Protein AF-A0ABD0ZUJ7-F1 (afdb_monomer)

Radius of gyration: 15.77 Å; Cα contacts (8 Å, |Δi|>4): 254; chains: 1; bounding box: 36×40×51 Å

InterPro domains:
  IPR003726 Homocysteine-binding domain [PF02574] (7-138)
  IPR003726 Homocysteine-binding domain [PS50970] (1-145)
  IPR036589 Homocysteine-binding domain superfamily [G3DSA:3.20.20.330] (2-145)
  IPR036589 Homocysteine-binding domain superfamily [SSF82282] (8-142)
  IPR051486 Homocysteine S-methyltransferase [PTHR46015] (7-144)

Foldseek 3Di:
DDPDPDDDDAAEAEDEFPVVVVVPCCLQQVDPDPPCALVNLLVVCLVVLVVCLVPDHQEYEYESNQDLSNLLSVLVNCVVNVRPHAYAHAYEDAPLAHRNNRHGPLSSLVSLQPRPRHQYYAYDPYDPVNRVVNVVSSVVRHPHD

pLDDT: mean 91.9, std 9.56, range [43.81, 98.31]

Structure (mmCIF, N/CA/C/O backbone):
data_AF-A0ABD0ZUJ7-F1
#
_entry.id   AF-A0ABD0ZUJ7-F1
#
loop_
_atom_site.group_PDB
_atom_site.id
_atom_site.type_symbol
_atom_site.label_atom_id
_atom_site.label_alt_id
_atom_site.label_comp_id
_atom_site.label_asym_id
_atom_site.label_entity_id
_atom_site.label_seq_id
_atom_site.pdbx_PDB_ins_code
_atom_site.Cartn_x
_atom_site.Cartn_y
_atom_site.Cartn_z
_atom_site.occupancy
_atom_site.B_iso_or_equiv
_atom_site.auth_seq_id
_atom_site.auth_comp_id
_atom_site.auth_asym_id
_atom_site.auth_atom_id
_atom_site.pdbx_PDB_model_num
ATOM 1 N N . MET A 1 1 ? -13.578 -28.262 32.996 1.00 43.81 1 MET A N 1
ATOM 2 C CA . MET A 1 1 ? -14.023 -27.655 31.724 1.00 43.81 1 MET A CA 1
ATOM 3 C C . MET A 1 1 ? -12.963 -26.651 31.298 1.00 43.81 1 MET A C 1
ATOM 5 O O . MET A 1 1 ? -12.822 -25.636 31.964 1.00 43.81 1 MET A O 1
ATOM 9 N N . HIS A 1 2 ? -12.149 -26.967 30.289 1.00 46.34 2 HIS A N 1
ATOM 10 C CA . HIS A 1 2 ? -11.177 -26.012 29.751 1.00 46.34 2 HIS A CA 1
ATOM 11 C C . HIS A 1 2 ? -11.932 -24.946 28.952 1.00 46.34 2 HIS A C 1
ATOM 13 O O . HIS A 1 2 ? -12.456 -25.238 27.881 1.00 46.34 2 HIS A O 1
ATOM 19 N N . GLN A 1 3 ? -11.998 -23.720 29.472 1.00 55.19 3 GLN A N 1
ATOM 20 C CA . GLN A 1 3 ? -12.277 -22.548 28.647 1.00 55.19 3 GLN A CA 1
ATOM 21 C C . GLN A 1 3 ? -11.061 -22.345 27.738 1.00 55.19 3 GLN A C 1
ATOM 23 O O . GLN A 1 3 ? -10.058 -21.759 28.139 1.00 55.19 3 GLN A O 1
ATOM 28 N N . GLY A 1 4 ? -11.109 -22.918 26.536 1.00 57.59 4 GLY A N 1
ATOM 29 C CA . GLY A 1 4 ? -10.163 -22.570 25.486 1.00 57.59 4 GLY A CA 1
ATOM 30 C C . GLY A 1 4 ? -10.407 -21.117 25.102 1.00 57.59 4 GLY A C 1
ATOM 31 O O . GLY A 1 4 ? -11.507 -20.780 24.670 1.00 57.59 4 GLY A O 1
ATOM 32 N N . PHE A 1 5 ? -9.410 -20.253 25.286 1.00 61.19 5 PHE A N 1
ATOM 33 C CA . PHE A 1 5 ? -9.430 -18.913 24.711 1.00 61.19 5 PHE A CA 1
ATOM 34 C C . PHE A 1 5 ? -9.548 -19.058 23.190 1.00 61.19 5 PHE A C 1
ATOM 36 O O . PHE A 1 5 ? -8.577 -19.407 22.516 1.00 61.19 5 PHE A O 1
ATOM 43 N N . LEU A 1 6 ? -10.744 -18.834 22.648 1.00 73.19 6 LEU A N 1
ATOM 44 C CA . LEU A 1 6 ? -10.922 -18.663 21.213 1.00 73.19 6 LEU A CA 1
ATOM 45 C C . LEU A 1 6 ? -10.138 -17.406 20.828 1.00 73.19 6 LEU A C 1
ATOM 47 O O . LEU A 1 6 ? -10.423 -16.318 21.330 1.00 73.19 6 LEU A O 1
ATOM 51 N N . ARG A 1 7 ? -9.108 -17.559 19.989 1.00 81.62 7 ARG A N 1
ATOM 52 C CA . ARG A 1 7 ? -8.422 -16.401 19.406 1.00 81.62 7 ARG A CA 1
ATOM 53 C C . ARG A 1 7 ? -9.443 -15.624 18.564 1.00 81.62 7 ARG A C 1
ATOM 55 O O . ARG A 1 7 ? -10.190 -16.268 17.825 1.00 81.62 7 ARG A O 1
ATOM 62 N N . PRO A 1 8 ? -9.497 -14.286 18.668 1.00 87.56 8 PRO A N 1
ATOM 63 C CA . PRO A 1 8 ? -10.414 -13.494 17.859 1.00 87.56 8 PRO A CA 1
ATOM 64 C C . PRO A 1 8 ? -10.118 -13.702 16.368 1.00 87.56 8 PRO A C 1
ATOM 66 O O . PRO A 1 8 ? -8.957 -13.729 15.956 1.00 87.56 8 PRO A O 1
ATOM 69 N N . VAL A 1 9 ? -11.174 -13.885 15.575 1.00 92.00 9 VAL A N 1
ATOM 70 C CA . VAL A 1 9 ? -11.105 -13.915 14.108 1.00 92.00 9 VAL A CA 1
ATOM 71 C C . VAL A 1 9 ? -11.218 -12.479 13.617 1.00 92.0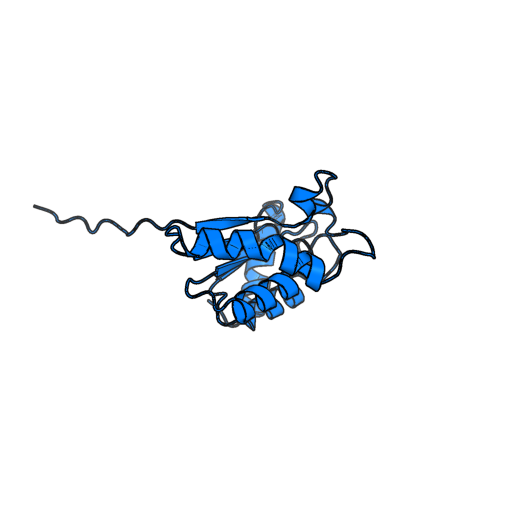0 9 VAL A C 1
ATOM 73 O O . VAL A 1 9 ? -12.090 -11.756 14.089 1.00 92.00 9 VAL A O 1
ATOM 76 N N . LEU A 1 10 ? -10.345 -12.089 12.690 1.00 94.31 10 LEU A N 1
ATOM 77 C CA . LEU A 1 10 ? -10.343 -10.760 12.081 1.00 94.31 10 LEU A CA 1
ATOM 78 C C . LEU A 1 10 ? -10.744 -10.844 10.608 1.00 94.31 10 LEU A C 1
ATOM 80 O O . LEU A 1 10 ? -10.393 -11.802 9.913 1.00 94.31 10 LEU A O 1
ATOM 84 N N . VAL A 1 11 ? -11.426 -9.811 10.127 1.00 94.75 11 VAL A N 1
ATOM 85 C CA . VAL A 1 11 ? -11.836 -9.628 8.736 1.00 94.75 11 VAL A CA 1
ATOM 86 C C . VAL A 1 11 ? -11.107 -8.421 8.155 1.00 94.75 11 VAL A C 1
ATOM 88 O O . VAL A 1 11 ? -11.385 -7.277 8.512 1.00 94.75 11 VAL A O 1
ATOM 91 N N . ALA A 1 12 ? -10.189 -8.677 7.222 1.00 95.81 12 ALA A N 1
ATOM 92 C CA . ALA A 1 12 ? -9.504 -7.634 6.468 1.00 95.81 12 ALA A CA 1
ATOM 93 C C . ALA A 1 12 ? -10.216 -7.378 5.134 1.00 95.81 12 ALA A C 1
ATOM 95 O O . ALA A 1 12 ? -10.422 -8.294 4.335 1.00 95.81 12 ALA A O 1
ATOM 96 N N . ALA A 1 13 ? -10.579 -6.127 4.877 1.00 95.69 13 ALA A N 1
ATOM 97 C CA . ALA A 1 13 ? -11.190 -5.728 3.623 1.00 95.69 13 ALA A CA 1
ATOM 98 C C . ALA A 1 13 ? -10.123 -5.463 2.553 1.00 95.69 13 ALA A C 1
ATOM 100 O O . ALA A 1 13 ? -9.384 -4.482 2.635 1.00 95.69 13 ALA A O 1
ATOM 101 N N . SER A 1 14 ? -10.059 -6.336 1.549 1.00 95.81 14 SER A N 1
ATOM 102 C CA . SER A 1 14 ? -9.113 -6.237 0.431 1.00 95.81 14 SER A CA 1
ATOM 103 C C . SER A 1 14 ? -9.374 -5.014 -0.457 1.00 95.81 14 SER A C 1
ATOM 105 O O . SER A 1 14 ? -10.496 -4.770 -0.922 1.00 95.81 14 SER A O 1
ATOM 107 N N . VAL A 1 15 ? -8.303 -4.264 -0.717 1.00 95.94 15 VAL A N 1
ATOM 108 C CA . VAL A 1 15 ? -8.226 -3.154 -1.665 1.00 95.94 15 VAL A CA 1
ATOM 109 C C . VAL A 1 15 ? -6.981 -3.358 -2.532 1.00 95.94 15 VAL A C 1
ATOM 111 O O . VAL A 1 15 ? -5.875 -2.968 -2.168 1.00 95.94 15 VAL A O 1
ATOM 114 N N . GLY A 1 16 ? -7.170 -4.000 -3.685 1.00 94.56 16 GLY A N 1
ATOM 115 C CA . GLY A 1 16 ? -6.115 -4.175 -4.686 1.00 94.56 16 GLY A CA 1
ATOM 116 C C . GLY A 1 16 ? -5.813 -2.899 -5.476 1.00 94.56 16 GLY A C 1
ATOM 117 O O . GLY A 1 16 ? -6.595 -1.941 -5.452 1.00 94.56 16 GLY A O 1
ATOM 118 N N . SER A 1 17 ? -4.699 -2.924 -6.207 1.00 94.31 17 SER A N 1
ATOM 119 C CA . SER A 1 17 ? -4.211 -1.807 -7.017 1.00 94.31 17 SER A CA 1
ATOM 120 C C . SER A 1 17 ? -5.141 -1.407 -8.167 1.00 94.31 17 SER A C 1
ATOM 122 O O . SER A 1 17 ? -5.974 -2.182 -8.644 1.00 94.31 17 SER A O 1
ATOM 124 N N . TYR A 1 18 ? -4.972 -0.177 -8.648 1.00 93.94 18 TYR A N 1
ATOM 125 C CA . TYR A 1 18 ? -5.659 0.343 -9.825 1.00 93.94 18 TYR A CA 1
ATOM 126 C C . TYR A 1 18 ? -5.341 -0.470 -11.084 1.00 93.94 18 TYR A C 1
ATOM 128 O O . TYR A 1 18 ? -6.224 -0.667 -11.915 1.00 93.94 18 TYR A O 1
ATOM 136 N N . GLY A 1 19 ? -4.121 -1.005 -11.200 1.00 89.25 19 GLY A N 1
ATOM 137 C CA . GLY A 1 19 ? -3.744 -1.840 -12.341 1.00 89.25 19 GLY A CA 1
ATOM 138 C C . GLY A 1 19 ? -4.623 -3.084 -12.495 1.00 89.25 19 GLY A C 1
ATOM 139 O O . GLY A 1 19 ? -5.060 -3.403 -13.597 1.00 89.25 19 GLY A O 1
ATOM 140 N N . ALA A 1 20 ? -5.026 -3.702 -11.380 1.00 88.06 20 ALA A N 1
ATOM 141 C CA . ALA A 1 20 ? -5.917 -4.861 -11.410 1.00 88.06 20 ALA A CA 1
ATOM 142 C C . ALA A 1 20 ? -7.314 -4.524 -11.969 1.00 88.06 20 ALA A C 1
ATOM 144 O O . ALA A 1 20 ? -7.990 -5.390 -12.520 1.00 88.06 20 ALA A O 1
ATOM 145 N N . TYR A 1 21 ? -7.758 -3.267 -11.843 1.00 88.88 21 TYR A N 1
ATOM 146 C CA . TYR A 1 21 ? -9.001 -2.795 -12.456 1.00 88.88 21 TYR A CA 1
ATOM 147 C C . TYR A 1 21 ? -8.873 -2.596 -13.972 1.00 88.88 21 TYR A C 1
ATOM 149 O O . TYR A 1 21 ? -9.843 -2.836 -14.690 1.00 88.88 21 TYR A O 1
ATOM 157 N N . LEU A 1 22 ? -7.700 -2.181 -14.462 1.00 87.88 22 LEU A N 1
ATOM 158 C CA . LEU A 1 22 ? -7.461 -1.976 -15.894 1.00 87.88 22 LEU A CA 1
ATOM 159 C C . LEU A 1 22 ? -7.471 -3.289 -16.687 1.00 87.88 22 LEU A C 1
ATOM 161 O O . LEU A 1 22 ? -7.760 -3.267 -17.882 1.00 87.88 22 LEU A O 1
ATOM 165 N N . ALA A 1 23 ? -7.219 -4.422 -16.019 1.00 84.56 23 ALA A N 1
ATOM 166 C CA . ALA A 1 23 ? -7.238 -5.763 -16.608 1.00 84.56 23 ALA A CA 1
ATOM 167 C C . ALA A 1 23 ? -6.325 -5.901 -17.846 1.00 84.56 23 ALA A C 1
ATOM 169 O O . ALA A 1 23 ? -6.589 -6.697 -18.748 1.00 84.56 23 ALA A O 1
ATOM 170 N N . ASP A 1 24 ? -5.245 -5.120 -17.877 1.00 84.19 24 ASP A N 1
ATOM 171 C CA . ASP A 1 24 ? -4.251 -5.054 -18.950 1.00 84.19 24 ASP A CA 1
ATOM 172 C C . ASP A 1 24 ? -2.860 -5.545 -18.503 1.00 84.19 24 ASP A C 1
ATOM 174 O O . ASP A 1 24 ? -1.893 -5.459 -19.261 1.00 84.19 24 ASP A O 1
ATOM 178 N N . GLY A 1 25 ? -2.753 -6.077 -17.279 1.00 79.44 25 GLY A N 1
ATOM 179 C CA . GLY A 1 25 ? -1.498 -6.522 -16.676 1.00 79.44 25 GLY A CA 1
ATOM 180 C C . GLY A 1 25 ? -0.696 -5.399 -16.014 1.00 79.44 25 GLY A C 1
ATOM 181 O O . GLY A 1 25 ? 0.418 -5.646 -15.541 1.00 79.44 25 GLY A O 1
ATOM 182 N N . SER A 1 26 ? -1.216 -4.167 -15.965 1.00 82.06 26 SER A N 1
ATOM 183 C CA . SER A 1 26 ? -0.532 -3.038 -15.328 1.00 82.06 26 SER A CA 1
ATOM 184 C C . SER A 1 26 ? -0.376 -3.184 -13.814 1.00 82.06 26 SER A C 1
ATOM 186 O O . SER A 1 26 ? 0.452 -2.494 -13.225 1.00 82.06 26 SER A O 1
ATOM 188 N N . GLU A 1 27 ? -1.054 -4.134 -13.169 1.00 73.44 27 GLU A N 1
ATOM 189 C CA . GLU A 1 27 ? -0.749 -4.542 -11.795 1.00 73.44 27 GLU A CA 1
ATOM 190 C C . GLU A 1 27 ? 0.678 -5.100 -11.639 1.00 73.44 27 GLU A C 1
ATOM 192 O O . GLU A 1 27 ? 1.243 -5.032 -10.548 1.00 73.44 27 GLU A O 1
ATOM 197 N N . TYR A 1 28 ? 1.288 -5.588 -12.728 1.00 80.00 28 TYR A N 1
ATOM 198 C CA . TYR A 1 28 ? 2.664 -6.099 -12.765 1.00 80.00 28 TYR A CA 1
ATOM 199 C C . TYR A 1 28 ? 3.671 -5.134 -13.392 1.00 80.00 28 TYR A C 1
ATOM 201 O O . TYR A 1 28 ? 4.866 -5.416 -13.350 1.00 80.00 28 TYR A O 1
ATOM 209 N N . SER A 1 29 ? 3.220 -4.020 -13.979 1.00 87.56 29 SER A N 1
ATOM 210 C CA . SER A 1 29 ? 4.101 -2.949 -14.474 1.00 87.56 29 SER A CA 1
ATOM 211 C C . SER A 1 29 ? 4.089 -1.717 -13.568 1.00 87.56 29 SER A C 1
ATOM 213 O O . SER A 1 29 ? 5.052 -0.961 -13.533 1.00 87.56 29 SER A O 1
ATOM 215 N N . GLY A 1 30 ? 2.991 -1.485 -12.845 1.00 84.88 30 GLY A N 1
ATOM 216 C CA . GLY A 1 30 ? 2.736 -0.272 -12.076 1.00 84.88 30 GLY A CA 1
ATOM 217 C C . GLY A 1 30 ? 2.601 0.995 -12.926 1.00 84.88 30 GLY A C 1
ATOM 218 O O . GLY A 1 30 ? 2.600 2.091 -12.364 1.00 84.88 30 GLY A O 1
ATOM 219 N N . ILE A 1 31 ? 2.505 0.873 -14.255 1.00 89.25 31 ILE A N 1
ATOM 220 C CA . ILE A 1 31 ? 2.397 1.990 -15.200 1.00 89.25 31 ILE A CA 1
ATOM 221 C C . ILE A 1 31 ? 0.947 2.102 -15.664 1.00 89.25 31 ILE A C 1
ATOM 223 O O . ILE A 1 31 ? 0.458 1.251 -16.398 1.00 89.25 31 ILE A O 1
ATOM 227 N N . TYR A 1 32 ? 0.282 3.185 -15.262 1.00 86.44 32 TYR A N 1
ATOM 228 C CA . TYR A 1 32 ? -1.142 3.420 -15.540 1.00 86.44 32 TYR A CA 1
ATOM 229 C C . TYR A 1 32 ? -1.395 4.468 -16.640 1.00 86.44 32 TYR A C 1
ATOM 231 O O . TYR A 1 32 ? -2.540 4.799 -16.932 1.00 86.44 32 TYR A O 1
ATOM 239 N N . GLY A 1 33 ? -0.328 5.004 -17.244 1.00 83.75 33 GLY A N 1
ATOM 240 C CA . GLY A 1 33 ? -0.376 6.097 -18.221 1.00 83.75 33 GLY A CA 1
ATOM 241 C C . GLY A 1 33 ? -0.286 7.498 -17.597 1.00 83.75 33 GLY A C 1
ATOM 242 O O . GLY A 1 33 ? -0.670 7.716 -16.448 1.00 83.75 33 GLY A O 1
ATOM 243 N N . ASP A 1 34 ? 0.215 8.464 -18.372 1.00 84.00 34 ASP A N 1
ATOM 244 C CA . ASP A 1 34 ? 0.571 9.816 -17.894 1.00 84.00 34 ASP A CA 1
ATOM 245 C C . ASP A 1 34 ? -0.625 10.646 -17.399 1.00 84.00 34 ASP A C 1
ATOM 247 O O . ASP A 1 34 ? -0.466 11.591 -16.627 1.00 84.00 34 ASP A O 1
ATOM 251 N N . SER A 1 35 ? -1.842 10.296 -17.820 1.00 87.56 35 SER A N 1
ATOM 252 C CA . SER A 1 35 ? -3.074 10.959 -17.384 1.00 87.56 35 SER A CA 1
ATOM 253 C C . SER A 1 35 ? -3.540 10.536 -15.987 1.00 87.56 35 SER A C 1
ATOM 255 O O . SER A 1 35 ? -4.443 11.162 -15.425 1.00 87.56 35 SER A O 1
ATOM 257 N N . VAL A 1 36 ? -2.980 9.462 -15.419 1.00 93.25 36 VAL A N 1
ATOM 258 C CA . VAL A 1 36 ? -3.402 8.946 -14.112 1.00 93.25 36 VAL A CA 1
ATOM 259 C C . VAL A 1 36 ? -2.672 9.691 -13.000 1.00 93.25 36 VAL A C 1
ATOM 261 O O . VAL A 1 36 ? -1.492 9.486 -12.730 1.00 93.25 36 VAL A O 1
ATOM 264 N N . SER A 1 37 ? -3.410 10.574 -12.332 1.00 95.50 37 SER A N 1
ATOM 265 C CA . SER A 1 37 ? -2.908 11.383 -11.221 1.00 95.50 37 SER A CA 1
ATOM 266 C C . SER A 1 37 ? -3.131 10.712 -9.861 1.00 95.50 37 SER A C 1
ATOM 268 O O . SER A 1 37 ? -4.017 9.868 -9.708 1.00 95.50 37 SER A O 1
ATOM 270 N N . LYS A 1 38 ? -2.423 11.183 -8.823 1.00 96.25 38 LYS A N 1
ATOM 271 C CA . LYS A 1 38 ? -2.695 10.804 -7.422 1.00 96.25 38 LYS A CA 1
ATOM 272 C C . LYS A 1 38 ? -4.169 11.011 -7.043 1.00 96.25 38 LYS A C 1
ATOM 274 O O . LYS A 1 38 ? -4.770 10.169 -6.381 1.00 96.25 38 LYS A O 1
ATOM 279 N N . LYS A 1 39 ? -4.775 12.114 -7.506 1.00 96.25 39 LYS A N 1
ATOM 280 C CA . LYS A 1 39 ? -6.200 12.404 -7.288 1.00 96.25 39 LYS A CA 1
ATOM 281 C C . LYS A 1 39 ? -7.088 11.344 -7.938 1.00 96.25 39 LYS A C 1
ATOM 283 O O . LYS A 1 39 ? -8.024 10.887 -7.299 1.00 96.25 39 LYS A O 1
ATOM 288 N N . THR A 1 40 ? -6.772 10.922 -9.161 1.00 96.12 40 THR A N 1
ATOM 289 C CA . THR A 1 40 ? -7.505 9.863 -9.871 1.00 96.12 40 THR A CA 1
ATOM 290 C C . THR A 1 40 ? -7.496 8.555 -9.077 1.00 96.12 40 THR A C 1
ATOM 292 O O . THR A 1 40 ? -8.555 7.974 -8.855 1.00 96.12 40 THR A O 1
ATOM 295 N N . LEU A 1 41 ? -6.323 8.128 -8.595 1.00 96.88 41 LEU A N 1
ATOM 296 C CA . LEU A 1 41 ? -6.169 6.899 -7.801 1.00 96.88 41 LEU A CA 1
ATOM 297 C C . LEU A 1 41 ? -6.944 6.963 -6.479 1.00 96.88 41 LEU A C 1
ATOM 299 O O . LEU A 1 41 ? -7.634 6.016 -6.098 1.00 96.88 41 LEU A O 1
ATOM 303 N N . LYS A 1 42 ? -6.882 8.112 -5.804 1.00 96.00 42 LYS A N 1
ATOM 304 C CA . LYS A 1 42 ? -7.622 8.353 -4.567 1.00 96.00 42 LYS A CA 1
ATOM 305 C C . LYS A 1 42 ? -9.134 8.343 -4.793 1.00 96.00 42 LYS A C 1
ATOM 307 O O . LYS A 1 42 ? -9.861 7.659 -4.077 1.00 96.00 42 LYS A O 1
ATOM 312 N N . ASP A 1 43 ? -9.611 9.072 -5.801 1.00 95.81 43 ASP A N 1
ATOM 313 C CA . ASP A 1 43 ? -11.032 9.149 -6.147 1.00 95.81 43 ASP A CA 1
ATOM 314 C C . ASP A 1 43 ? -11.597 7.770 -6.509 1.00 95.81 43 ASP A C 1
ATOM 316 O O . ASP A 1 43 ? -12.716 7.446 -6.106 1.00 95.81 43 ASP A O 1
ATOM 320 N N . PHE A 1 44 ? -10.801 6.944 -7.195 1.00 95.44 44 PHE A N 1
ATOM 321 C CA . PHE A 1 44 ? -11.154 5.573 -7.549 1.00 95.44 44 PHE A CA 1
ATOM 322 C C . PHE A 1 44 ? -11.420 4.694 -6.315 1.00 95.44 44 PHE A C 1
ATOM 324 O O . PHE A 1 44 ? -12.463 4.042 -6.242 1.00 95.44 44 PHE A O 1
ATOM 331 N N . GLN A 1 45 ? -10.533 4.707 -5.313 1.00 95.75 45 GLN A N 1
ATOM 332 C CA . GLN A 1 45 ? -10.699 3.865 -4.118 1.00 95.75 45 GLN A CA 1
ATOM 333 C C . GLN A 1 45 ? -11.631 4.457 -3.057 1.00 95.75 45 GLN A C 1
ATOM 335 O O . GLN A 1 45 ? -12.150 3.711 -2.222 1.00 95.75 45 GLN A O 1
ATOM 340 N N . ARG A 1 46 ? -11.883 5.774 -3.076 1.00 95.75 46 ARG A N 1
ATOM 341 C CA . ARG A 1 46 ? -12.619 6.474 -2.011 1.00 95.75 46 ARG A CA 1
ATOM 342 C C . ARG A 1 46 ? -13.939 5.804 -1.663 1.00 95.75 46 ARG A C 1
ATOM 344 O O . ARG A 1 46 ? -14.188 5.483 -0.502 1.00 95.75 46 ARG A O 1
ATOM 351 N N . ARG A 1 47 ? -14.783 5.548 -2.668 1.00 93.19 47 ARG A N 1
ATOM 352 C CA . ARG A 1 47 ? -16.101 4.950 -2.424 1.00 93.19 47 ARG A CA 1
ATOM 353 C C . ARG A 1 47 ? -15.985 3.543 -1.838 1.00 93.19 47 ARG A C 1
ATOM 355 O O . ARG A 1 47 ? -16.778 3.185 -0.970 1.00 93.19 47 ARG A O 1
ATOM 362 N N . ARG A 1 48 ? -15.007 2.762 -2.301 1.00 92.75 48 ARG A N 1
ATOM 363 C CA . ARG A 1 48 ? -14.762 1.396 -1.835 1.00 92.75 48 ARG A CA 1
ATOM 364 C C . ARG A 1 48 ? -14.362 1.393 -0.364 1.00 92.75 48 ARG A C 1
ATOM 366 O O . ARG A 1 48 ? -15.003 0.710 0.427 1.00 92.75 48 ARG A O 1
ATOM 373 N N . VAL A 1 49 ? -13.384 2.216 0.006 1.00 93.25 49 VAL A N 1
ATOM 374 C CA . VAL A 1 49 ? -12.908 2.346 1.389 1.00 93.25 49 VAL A CA 1
ATOM 375 C C . VAL A 1 49 ? -14.034 2.797 2.323 1.00 93.25 49 VAL A C 1
ATOM 377 O O . VAL A 1 49 ? -14.275 2.138 3.327 1.00 93.25 49 VAL A O 1
ATOM 380 N N . GLN A 1 50 ? -14.799 3.832 1.957 1.00 91.56 50 GLN A N 1
ATOM 381 C CA . GLN A 1 50 ? -15.946 4.304 2.751 1.00 91.56 50 GLN A CA 1
ATOM 382 C C . GLN A 1 50 ? -17.027 3.238 2.985 1.00 91.56 50 GLN A C 1
ATOM 384 O O . GLN A 1 50 ? -17.741 3.285 3.985 1.00 91.56 50 GLN A O 1
ATOM 389 N N . ILE A 1 51 ? -17.233 2.336 2.022 1.00 90.56 51 ILE A N 1
ATOM 390 C CA . ILE A 1 51 ? -18.185 1.232 2.163 1.00 90.56 51 ILE A CA 1
ATOM 391 C C . ILE A 1 51 ? -17.591 0.193 3.111 1.00 90.56 51 ILE A C 1
ATOM 393 O O . ILE A 1 51 ? -18.205 -0.122 4.125 1.00 90.56 51 ILE A O 1
ATOM 397 N N . LEU A 1 52 ? -16.390 -0.308 2.819 1.00 89.31 52 LEU A N 1
ATOM 398 C CA . LEU A 1 52 ? -15.762 -1.392 3.579 1.00 89.31 52 LEU A CA 1
ATOM 399 C C . LEU A 1 52 ? -15.642 -1.066 5.074 1.00 89.31 52 LEU A C 1
ATOM 401 O O . LEU A 1 52 ? -15.896 -1.925 5.914 1.00 89.31 52 LEU A O 1
ATOM 405 N N . THR A 1 53 ? -15.356 0.192 5.405 1.00 86.25 53 THR A N 1
ATOM 406 C CA . THR A 1 53 ? -15.229 0.657 6.792 1.00 86.25 53 THR A CA 1
ATOM 407 C C . THR A 1 53 ? -16.567 0.744 7.525 1.00 86.25 53 THR A C 1
ATOM 409 O O . THR A 1 53 ? -16.612 0.587 8.740 1.00 86.25 53 THR A O 1
ATOM 412 N N . LYS A 1 54 ? -17.681 0.941 6.808 1.00 87.00 54 LYS 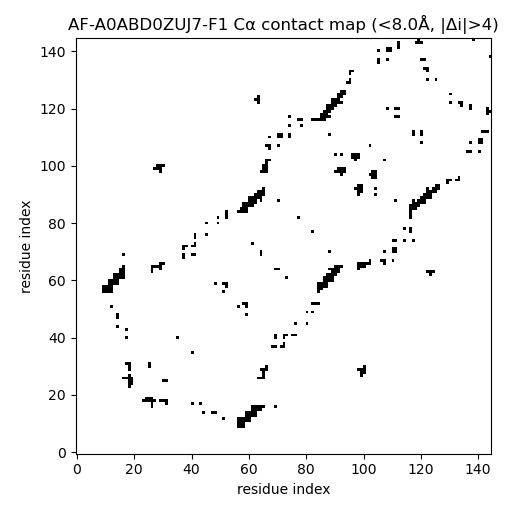A N 1
ATOM 413 C CA . LYS A 1 54 ? -19.034 0.983 7.391 1.00 87.00 54 LYS A CA 1
ATOM 414 C C . LYS A 1 54 ? -19.653 -0.395 7.610 1.00 87.00 54 LYS A C 1
ATOM 416 O O . LYS A 1 54 ? -20.565 -0.513 8.423 1.00 87.00 54 LYS A O 1
ATOM 421 N N . PHE A 1 55 ? -19.198 -1.418 6.887 1.00 85.44 55 PHE A N 1
ATOM 422 C CA . PHE A 1 55 ? -19.820 -2.749 6.879 1.00 85.44 55 PHE A CA 1
ATOM 423 C C . PHE A 1 55 ? -19.047 -3.808 7.685 1.00 85.44 55 PHE A C 1
ATOM 425 O O . PHE A 1 55 ? -19.191 -4.999 7.427 1.00 85.44 55 PHE A O 1
ATOM 432 N N . GLY A 1 56 ? -18.286 -3.385 8.702 1.00 83.94 56 GLY A N 1
ATOM 433 C CA . GLY A 1 56 ? -17.794 -4.281 9.756 1.00 83.94 56 GLY A CA 1
ATOM 434 C C . GLY A 1 56 ? -16.465 -4.980 9.473 1.00 83.94 56 GLY A C 1
ATOM 435 O O . GLY A 1 56 ? -16.198 -6.012 10.078 1.00 83.94 56 GLY A O 1
ATOM 436 N N . ALA A 1 57 ? -15.640 -4.448 8.569 1.00 92.69 57 ALA A N 1
ATOM 437 C CA . ALA A 1 57 ? -14.249 -4.879 8.477 1.00 92.69 57 ALA A CA 1
ATOM 438 C C . ALA A 1 57 ? -13.465 -4.415 9.714 1.00 92.69 57 ALA A C 1
ATOM 440 O O . ALA A 1 57 ? -13.595 -3.264 10.132 1.00 92.69 57 ALA A O 1
ATOM 441 N N . ASP A 1 58 ? -12.621 -5.289 10.260 1.00 94.50 58 ASP A N 1
ATOM 442 C CA . ASP A 1 58 ? -11.748 -4.952 11.390 1.00 94.50 58 ASP A CA 1
ATOM 443 C C . ASP A 1 58 ? -10.547 -4.106 10.941 1.00 94.50 58 ASP A C 1
ATOM 445 O O . ASP A 1 58 ? -9.971 -3.361 11.732 1.00 94.50 58 ASP A O 1
ATOM 449 N N . LEU A 1 59 ? -10.158 -4.233 9.668 1.00 96.00 59 LEU A N 1
ATOM 450 C CA . LEU A 1 59 ? -9.051 -3.506 9.055 1.00 96.00 59 LEU A CA 1
ATOM 451 C C . LEU A 1 59 ? -9.141 -3.479 7.524 1.00 96.00 59 LEU A C 1
ATOM 453 O O . LEU A 1 59 ? -9.881 -4.253 6.915 1.00 96.00 59 LEU A O 1
ATOM 457 N N . ILE A 1 60 ? -8.351 -2.607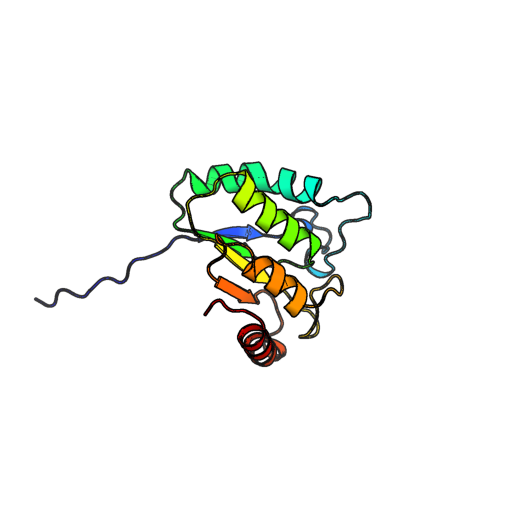 6.896 1.00 97.19 60 ILE A N 1
ATOM 458 C CA . ILE A 1 60 ? -8.202 -2.531 5.436 1.00 97.19 60 ILE A CA 1
ATOM 459 C C . ILE A 1 60 ? -6.865 -3.137 5.007 1.00 97.19 60 ILE A C 1
ATOM 461 O O . ILE A 1 60 ? -5.814 -2.837 5.570 1.00 97.19 60 ILE A O 1
ATOM 465 N N . ALA A 1 61 ? -6.906 -3.946 3.958 1.00 97.56 61 ALA A N 1
ATOM 466 C CA . ALA A 1 61 ? -5.744 -4.544 3.327 1.00 97.56 61 ALA A CA 1
ATOM 467 C C . ALA A 1 61 ? -5.487 -3.874 1.973 1.00 97.56 61 ALA A C 1
ATOM 469 O O . ALA A 1 61 ? -6.037 -4.312 0.964 1.00 97.56 61 ALA A O 1
ATOM 470 N N . PHE A 1 62 ? -4.664 -2.821 1.938 1.00 98.06 62 PHE A N 1
ATOM 471 C CA . PHE A 1 62 ? -4.162 -2.313 0.659 1.00 98.06 62 PHE A CA 1
ATOM 472 C C . PHE A 1 62 ? -3.054 -3.243 0.185 1.00 98.06 62 PHE A C 1
ATOM 474 O O . PHE A 1 62 ? -2.022 -3.370 0.847 1.00 98.06 62 PHE A O 1
ATOM 481 N N . GLU A 1 63 ? -3.279 -3.934 -0.925 1.00 97.19 63 GLU A N 1
ATOM 482 C CA . GLU A 1 63 ? -2.423 -5.040 -1.347 1.00 97.19 63 GLU A CA 1
ATOM 483 C C . GLU A 1 63 ? -1.994 -4.949 -2.807 1.00 97.19 63 GLU A C 1
ATOM 485 O O . GLU A 1 63 ? -2.659 -4.327 -3.639 1.00 97.19 63 GLU A O 1
ATOM 490 N N . THR A 1 64 ? -0.858 -5.583 -3.105 1.00 96.44 64 THR A N 1
ATOM 491 C CA . THR A 1 64 ? -0.260 -5.614 -4.442 1.00 96.44 64 THR A CA 1
ATOM 492 C C . THR A 1 64 ? -0.015 -4.201 -4.984 1.00 96.44 64 THR A C 1
ATOM 494 O O . THR A 1 64 ? -0.288 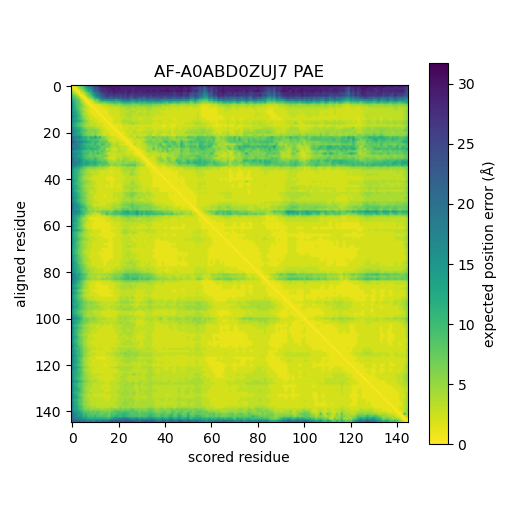-3.910 -6.146 1.00 96.44 64 THR A O 1
ATOM 497 N N . ILE A 1 65 ? 0.489 -3.301 -4.131 1.00 97.69 65 ILE A N 1
ATOM 498 C CA . ILE A 1 65 ? 0.789 -1.911 -4.498 1.00 97.69 65 ILE A CA 1
ATOM 499 C C . ILE A 1 65 ? 2.047 -1.895 -5.387 1.00 97.69 65 ILE A C 1
ATOM 501 O O . ILE A 1 65 ? 3.122 -2.264 -4.902 1.00 97.69 65 ILE A O 1
ATOM 505 N N . PRO A 1 66 ? 1.959 -1.476 -6.665 1.00 96.75 66 PRO A N 1
ATOM 506 C CA . PRO A 1 66 ? 3.043 -1.654 -7.626 1.00 96.75 66 PRO A CA 1
ATOM 507 C C . PRO A 1 66 ? 3.844 -0.372 -7.904 1.00 96.75 66 PRO A C 1
ATOM 509 O O . PRO A 1 66 ? 4.757 -0.387 -8.732 1.00 96.75 66 PRO A O 1
ATOM 512 N N . ASN A 1 67 ? 3.497 0.751 -7.263 1.00 96.19 67 ASN A N 1
ATOM 513 C CA . ASN A 1 67 ? 4.196 2.027 -7.407 1.00 96.19 67 ASN A CA 1
ATOM 514 C C . ASN A 1 67 ? 4.034 2.938 -6.179 1.00 96.19 67 ASN A C 1
ATOM 516 O O . ASN A 1 67 ? 3.103 2.787 -5.383 1.00 96.19 67 ASN A O 1
ATOM 520 N N . LYS A 1 68 ? 4.930 3.923 -6.052 1.00 97.12 68 LYS A N 1
ATOM 521 C CA . LYS A 1 68 ? 4.914 4.888 -4.943 1.00 97.12 68 LYS A CA 1
ATOM 522 C C . LYS A 1 68 ? 3.713 5.838 -4.989 1.00 97.12 68 LYS A C 1
ATOM 524 O O . LYS A 1 68 ? 3.158 6.169 -3.945 1.00 97.12 68 LYS A O 1
ATOM 529 N N . LEU A 1 69 ? 3.299 6.259 -6.186 1.00 97.19 69 LEU A N 1
ATOM 530 C CA . LEU A 1 69 ? 2.201 7.216 -6.387 1.00 97.19 69 LEU A CA 1
ATOM 531 C C . LEU A 1 69 ? 0.881 6.711 -5.784 1.00 97.19 69 LEU A C 1
ATOM 533 O O . LEU A 1 69 ? 0.105 7.480 -5.221 1.00 97.19 69 LEU A O 1
ATOM 537 N N . GLU A 1 70 ? 0.630 5.413 -5.900 1.00 97.31 70 GLU A N 1
ATOM 538 C CA . GLU A 1 70 ? -0.548 4.753 -5.362 1.00 97.31 70 GLU A CA 1
ATOM 539 C C . GLU A 1 70 ? -0.476 4.598 -3.842 1.00 97.31 70 GLU A C 1
ATOM 541 O O . GLU A 1 70 ? -1.466 4.853 -3.161 1.00 97.31 70 GLU A O 1
ATOM 546 N N . ALA A 1 71 ? 0.706 4.302 -3.293 1.00 97.94 71 ALA A N 1
ATOM 547 C CA . ALA A 1 71 ? 0.924 4.321 -1.848 1.00 97.94 71 ALA A CA 1
ATOM 548 C C . ALA A 1 71 ? 0.625 5.710 -1.253 1.00 97.94 71 ALA A C 1
ATOM 550 O O . ALA A 1 71 ? -0.083 5.823 -0.254 1.00 97.94 71 ALA A O 1
ATOM 551 N N . GLU A 1 72 ? 1.104 6.777 -1.899 1.00 98.25 72 GLU A N 1
ATOM 552 C CA . GLU A 1 72 ? 0.804 8.159 -1.505 1.00 98.25 72 GLU A CA 1
ATOM 553 C C . GLU A 1 72 ? -0.694 8.466 -1.621 1.00 98.25 72 GLU A C 1
ATOM 555 O O . GLU A 1 72 ? -1.267 9.091 -0.731 1.00 98.25 72 GLU A O 1
ATOM 560 N N . ALA A 1 73 ? -1.356 7.999 -2.686 1.00 98.12 73 ALA A N 1
ATOM 561 C CA . ALA A 1 73 ? -2.798 8.170 -2.855 1.00 98.12 73 ALA A CA 1
ATOM 562 C C . ALA A 1 73 ? -3.597 7.505 -1.725 1.00 98.12 73 ALA A C 1
ATOM 564 O O . ALA A 1 73 ? -4.577 8.077 -1.249 1.00 98.12 73 ALA A O 1
ATOM 565 N N . TYR A 1 74 ? -3.190 6.307 -1.301 1.00 97.94 74 TYR A N 1
ATOM 566 C CA . TYR A 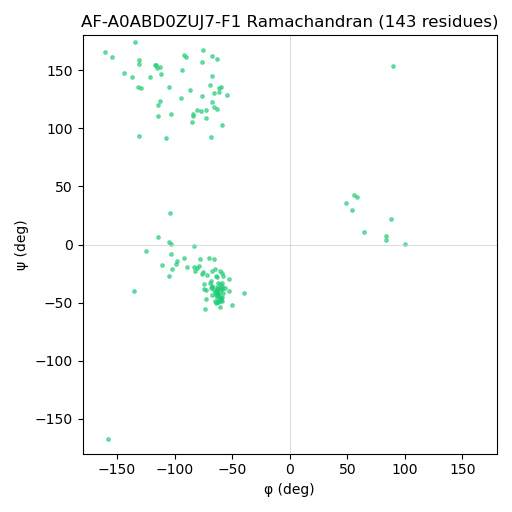1 74 ? -3.858 5.549 -0.244 1.00 97.94 74 TYR A CA 1
ATOM 567 C C . TYR A 1 74 ? -3.617 6.156 1.138 1.00 97.94 74 TYR A C 1
ATOM 569 O O . TYR A 1 74 ? -4.549 6.220 1.939 1.00 97.94 74 TYR A O 1
ATOM 577 N N . ALA A 1 75 ? -2.402 6.641 1.410 1.00 97.25 75 ALA A N 1
ATOM 578 C CA . ALA A 1 75 ? -2.092 7.341 2.654 1.00 97.25 75 ALA A CA 1
ATOM 579 C C . ALA A 1 75 ? -2.928 8.626 2.784 1.00 97.25 75 ALA A C 1
ATOM 581 O O . ALA A 1 75 ? -3.621 8.797 3.787 1.00 97.25 75 ALA A O 1
ATOM 582 N N . ASP A 1 76 ? -2.959 9.459 1.734 1.00 97.19 76 ASP A N 1
ATOM 583 C CA . ASP A 1 76 ? -3.801 10.661 1.684 1.00 97.19 76 ASP A CA 1
ATOM 584 C C . ASP A 1 76 ? -5.288 10.310 1.860 1.00 97.19 76 ASP A C 1
ATOM 586 O O . ASP A 1 76 ? -6.017 11.003 2.566 1.00 97.19 76 ASP A O 1
ATOM 590 N N . LEU A 1 77 ? -5.756 9.226 1.224 1.00 97.06 77 LEU A N 1
ATOM 591 C CA . LEU A 1 77 ? -7.149 8.784 1.318 1.00 97.06 77 LEU A CA 1
ATOM 592 C C . LEU A 1 77 ? -7.546 8.430 2.754 1.00 97.06 77 LEU A C 1
ATOM 594 O O . LEU A 1 77 ? -8.621 8.818 3.206 1.00 97.06 77 LEU A O 1
ATOM 598 N N . LEU A 1 78 ? -6.701 7.672 3.457 1.00 95.69 78 LEU A N 1
ATOM 599 C CA . LEU A 1 78 ? -6.966 7.255 4.834 1.00 95.69 78 LEU A CA 1
ATOM 600 C C . LEU A 1 78 ? -7.068 8.452 5.785 1.00 95.69 78 LEU A C 1
ATOM 602 O O . LEU A 1 78 ? -7.908 8.440 6.688 1.00 95.69 78 LEU A O 1
ATOM 606 N N . GLU A 1 79 ? -6.230 9.471 5.581 1.00 92.88 79 GLU A N 1
ATOM 607 C CA . GLU A 1 79 ? -6.243 10.696 6.382 1.00 92.88 79 GLU A CA 1
ATOM 608 C C . GLU A 1 79 ? -7.454 11.582 6.065 1.00 92.88 79 GLU A C 1
ATOM 610 O O . GLU A 1 79 ? -8.151 12.009 6.985 1.00 92.88 79 GLU A O 1
ATOM 615 N N . GLU A 1 80 ? -7.746 11.819 4.783 1.00 94.75 80 GLU A N 1
ATOM 616 C CA . GLU A 1 80 ? -8.847 12.691 4.348 1.00 94.75 80 GLU A CA 1
ATOM 617 C C . GLU A 1 80 ? -10.229 12.147 4.712 1.00 94.75 80 GLU A C 1
ATOM 619 O O . GLU A 1 80 ? -11.112 12.910 5.101 1.00 94.75 80 GLU A O 1
ATOM 624 N N . GLU A 1 81 ? -10.431 10.834 4.590 1.00 92.81 81 GLU A N 1
ATOM 625 C CA . GLU A 1 81 ? -11.732 10.209 4.843 1.00 92.81 81 GLU A CA 1
ATOM 626 C C . GLU A 1 81 ? -11.990 9.922 6.326 1.00 92.81 81 GLU A C 1
ATOM 628 O O . GLU A 1 81 ? -13.056 9.410 6.670 1.00 92.81 81 GLU A O 1
ATOM 633 N N . GLY A 1 82 ? -11.032 10.230 7.209 1.00 88.06 82 GLY A N 1
ATOM 634 C CA . GLY A 1 82 ? -11.170 9.999 8.646 1.00 88.06 82 GLY A CA 1
ATOM 635 C C . GLY A 1 82 ? -11.423 8.528 8.979 1.00 88.06 82 GLY A C 1
ATOM 636 O O . GLY A 1 82 ? -12.271 8.219 9.809 1.00 88.06 82 GLY A O 1
ATOM 637 N N . ILE A 1 83 ? -10.738 7.604 8.298 1.00 89.88 83 ILE A N 1
ATOM 638 C CA . ILE A 1 83 ? -10.979 6.169 8.477 1.00 89.88 83 ILE A CA 1
ATOM 639 C C . ILE A 1 83 ? -10.536 5.721 9.870 1.00 89.88 83 ILE A C 1
ATOM 641 O O . ILE A 1 83 ? -9.372 5.872 10.236 1.00 89.88 83 ILE A O 1
ATOM 645 N N . ASP A 1 84 ? -11.450 5.140 10.649 1.00 87.38 84 ASP A N 1
ATOM 646 C CA . ASP A 1 84 ? -11.212 4.807 12.062 1.00 87.38 84 ASP A CA 1
ATOM 647 C C . ASP A 1 84 ? -10.682 3.395 12.326 1.00 87.38 84 ASP A C 1
ATOM 649 O O . ASP A 1 84 ? -10.201 3.125 13.425 1.00 87.38 84 ASP A O 1
ATOM 653 N N . ILE A 1 85 ? -10.695 2.523 11.320 1.00 93.38 85 ILE A N 1
ATOM 654 C CA . ILE A 1 85 ? -10.090 1.190 11.408 1.00 93.38 85 ILE A CA 1
ATOM 655 C C . ILE A 1 85 ? -8.645 1.210 10.887 1.00 93.38 85 ILE A C 1
ATOM 657 O O . ILE A 1 85 ? -8.317 2.024 10.016 1.00 93.38 85 ILE A O 1
ATOM 661 N N . PRO A 1 86 ? -7.761 0.343 11.405 1.00 96.00 86 PRO A N 1
ATOM 662 C CA . PRO A 1 86 ? -6.385 0.265 10.936 1.00 96.00 86 PRO A CA 1
ATOM 663 C C . PRO A 1 86 ? -6.285 -0.266 9.501 1.00 96.00 86 PRO A C 1
ATOM 665 O O . PRO A 1 86 ? -7.198 -0.907 8.978 1.00 96.00 86 PRO A O 1
ATOM 668 N N . ALA A 1 87 ? -5.133 -0.036 8.876 1.00 97.19 87 ALA A N 1
ATOM 669 C CA . ALA A 1 87 ? -4.794 -0.585 7.571 1.00 97.19 87 ALA A CA 1
ATOM 670 C C . ALA A 1 87 ? -3.400 -1.228 7.564 1.00 97.19 87 ALA A C 1
ATOM 672 O O . ALA A 1 87 ? -2.540 -0.876 8.373 1.00 97.19 87 ALA A O 1
ATOM 673 N N . TRP A 1 88 ? -3.146 -2.122 6.611 1.00 97.75 88 TRP A N 1
ATOM 674 C CA . TRP A 1 88 ? -1.786 -2.465 6.193 1.00 97.75 88 TRP A CA 1
ATOM 675 C C . TRP A 1 88 ? -1.565 -2.100 4.735 1.00 97.75 88 TRP A C 1
ATOM 677 O O . TRP A 1 88 ? -2.514 -2.078 3.946 1.00 97.75 88 TRP A O 1
ATOM 687 N N . PHE A 1 89 ? -0.304 -1.860 4.380 1.00 98.31 89 PHE A N 1
ATOM 688 C CA . PHE A 1 89 ? 0.137 -1.730 2.992 1.00 98.31 89 PHE A CA 1
ATOM 689 C C . PHE A 1 89 ? 1.044 -2.912 2.644 1.00 98.31 89 PHE A C 1
ATOM 691 O O . PHE A 1 89 ? 2.058 -3.136 3.306 1.00 98.31 89 PHE A O 1
ATOM 698 N N . ALA A 1 90 ? 0.686 -3.660 1.603 1.00 97.94 90 ALA A N 1
ATOM 699 C CA . ALA A 1 90 ? 1.516 -4.714 1.039 1.00 97.94 90 ALA A CA 1
ATOM 700 C C . ALA A 1 90 ? 1.953 -4.337 -0.381 1.00 97.94 90 ALA A C 1
ATOM 702 O O . ALA A 1 90 ? 1.124 -4.123 -1.269 1.00 97.94 90 ALA A O 1
ATOM 703 N N . PHE A 1 91 ? 3.265 -4.245 -0.583 1.00 97.88 91 PHE A N 1
ATOM 704 C CA . PHE A 1 91 ? 3.863 -3.962 -1.886 1.00 97.88 91 PHE A CA 1
ATOM 705 C C . PHE A 1 91 ? 4.138 -5.258 -2.652 1.00 97.88 91 PHE A C 1
ATOM 707 O O . PHE A 1 91 ? 4.229 -6.338 -2.068 1.00 97.88 91 PHE A O 1
ATOM 714 N N . THR A 1 92 ? 4.306 -5.148 -3.965 1.00 97.00 92 THR A N 1
ATOM 715 C CA . THR A 1 92 ? 4.801 -6.243 -4.811 1.00 97.00 92 THR A CA 1
ATOM 716 C C . THR A 1 92 ? 6.153 -5.875 -5.417 1.00 97.00 92 THR A C 1
ATOM 718 O O . THR A 1 92 ? 6.450 -4.696 -5.601 1.00 97.00 92 THR A O 1
ATOM 721 N N . SER A 1 93 ? 6.982 -6.879 -5.700 1.00 96.56 93 SER A N 1
ATOM 722 C CA . SER A 1 93 ? 8.305 -6.737 -6.300 1.00 96.56 93 SER A CA 1
ATOM 723 C C . SER A 1 93 ? 8.536 -7.783 -7.380 1.00 96.56 93 SER A C 1
ATOM 725 O O . SER A 1 93 ? 8.152 -8.948 -7.236 1.00 96.56 93 SER A O 1
ATOM 727 N N . THR A 1 94 ? 9.238 -7.390 -8.437 1.00 93.56 94 THR A N 1
ATOM 728 C CA . THR A 1 94 ? 9.672 -8.297 -9.508 1.00 93.56 94 THR A CA 1
ATOM 729 C C . THR A 1 94 ? 11.144 -8.687 -9.402 1.00 93.56 94 THR A C 1
ATOM 731 O O . THR A 1 94 ? 11.532 -9.721 -9.944 1.00 93.56 94 THR A O 1
ATOM 734 N N . ASP A 1 95 ? 11.958 -7.898 -8.698 1.00 95.56 95 ASP A N 1
ATOM 735 C CA . ASP A 1 95 ? 13.418 -8.046 -8.618 1.00 95.56 95 ASP A CA 1
ATOM 736 C C . ASP A 1 95 ? 13.965 -8.155 -7.179 1.00 95.56 95 ASP A C 1
ATOM 738 O O . ASP A 1 95 ? 15.155 -8.404 -6.996 1.00 95.56 95 ASP A O 1
ATOM 742 N N . GLY A 1 96 ? 13.114 -7.994 -6.160 1.00 96.06 96 GLY A N 1
ATOM 743 C CA . GLY A 1 96 ? 13.506 -8.015 -4.751 1.00 96.06 96 GLY A CA 1
ATOM 744 C C . GLY A 1 96 ? 14.031 -6.687 -4.203 1.00 96.06 96 GLY A C 1
ATOM 745 O O . GLY A 1 96 ? 14.500 -6.658 -3.069 1.00 96.06 96 GLY A O 1
ATOM 746 N N . VAL A 1 97 ? 13.958 -5.594 -4.967 1.00 96.50 97 VAL A N 1
ATOM 747 C CA . VAL A 1 97 ? 14.493 -4.275 -4.576 1.00 96.50 97 VAL A CA 1
ATOM 748 C C . VAL A 1 97 ? 13.511 -3.145 -4.896 1.00 96.50 97 VAL A C 1
ATOM 750 O O . VAL A 1 97 ? 13.337 -2.213 -4.105 1.00 96.50 97 VAL A O 1
ATOM 753 N N . THR A 1 98 ? 12.848 -3.228 -6.046 1.00 97.44 98 THR A N 1
ATOM 754 C CA . THR A 1 98 ? 11.921 -2.223 -6.559 1.00 97.44 98 THR A CA 1
ATOM 755 C C . THR A 1 98 ? 10.502 -2.772 -6.658 1.00 97.44 98 THR A C 1
ATOM 757 O O . THR A 1 98 ? 10.270 -3.983 -6.745 1.00 97.44 98 THR A O 1
ATOM 760 N N . VAL A 1 99 ? 9.528 -1.866 -6.601 1.00 96.62 99 VAL A N 1
ATOM 761 C CA . VAL A 1 99 ? 8.162 -2.161 -7.048 1.00 96.62 99 VAL A CA 1
ATOM 762 C C . VAL A 1 99 ? 8.135 -2.140 -8.581 1.00 96.62 99 VAL A C 1
ATOM 764 O O . VAL A 1 99 ? 8.984 -1.475 -9.171 1.00 96.62 99 VAL A O 1
ATOM 767 N N . PRO A 1 100 ? 7.178 -2.805 -9.252 1.00 95.38 100 PRO A N 1
ATOM 768 C CA . PRO A 1 100 ? 7.086 -2.881 -10.710 1.00 95.38 100 PRO A CA 1
ATOM 769 C C . PRO A 1 100 ? 7.400 -1.616 -11.516 1.00 95.38 100 PRO A C 1
ATOM 771 O O . PRO A 1 100 ? 8.096 -1.692 -12.526 1.00 95.38 100 PRO A O 1
ATOM 774 N N . ARG A 1 101 ? 6.936 -0.441 -11.066 1.00 93.06 101 ARG A N 1
ATOM 775 C CA . ARG A 1 101 ? 7.184 0.830 -11.771 1.00 93.06 101 ARG A CA 1
ATOM 776 C C . ARG A 1 101 ? 8.649 1.294 -11.708 1.00 93.06 101 ARG A C 1
ATOM 778 O O . ARG A 1 101 ? 9.030 2.224 -12.414 1.00 93.06 101 ARG A O 1
ATOM 785 N N . GLY A 1 102 ? 9.461 0.667 -10.861 1.00 94.56 102 GLY A N 1
ATOM 786 C CA . GLY A 1 102 ? 10.874 0.967 -10.637 1.00 94.56 102 GLY A CA 1
ATOM 787 C C . GLY A 1 102 ? 11.153 1.812 -9.391 1.00 94.56 102 GLY A C 1
ATOM 788 O O . GLY A 1 102 ? 12.313 2.116 -9.117 1.00 94.56 102 GLY A O 1
ATOM 789 N N . ASP A 1 103 ? 10.129 2.195 -8.618 1.00 96.38 103 ASP A N 1
ATOM 790 C CA . ASP A 1 103 ? 10.344 2.900 -7.351 1.00 96.38 103 ASP A CA 1
ATOM 791 C C . ASP A 1 103 ? 11.011 1.961 -6.324 1.00 96.38 103 ASP A C 1
ATOM 793 O O . ASP A 1 103 ? 10.721 0.765 -6.257 1.00 96.38 103 ASP A O 1
ATOM 797 N N . SER A 1 104 ? 11.888 2.496 -5.473 1.00 97.12 104 SER A N 1
ATOM 798 C CA . SER A 1 104 ? 12.456 1.720 -4.362 1.00 97.12 104 SER A CA 1
ATOM 799 C C . SER A 1 104 ? 11.352 1.267 -3.403 1.00 97.12 104 SER A C 1
ATOM 801 O O . SER A 1 104 ? 10.559 2.092 -2.935 1.00 97.12 104 SER A O 1
ATOM 803 N N . ILE A 1 105 ? 11.334 -0.023 -3.046 1.00 97.31 105 ILE A N 1
ATOM 804 C CA . ILE A 1 105 ? 10.393 -0.556 -2.047 1.00 97.31 105 ILE A CA 1
ATOM 805 C C . ILE A 1 105 ? 10.558 0.141 -0.704 1.00 97.31 105 ILE A C 1
ATOM 807 O O . ILE A 1 105 ? 9.569 0.410 -0.031 1.00 97.31 105 ILE A O 1
ATOM 811 N N . ILE A 1 106 ? 11.788 0.497 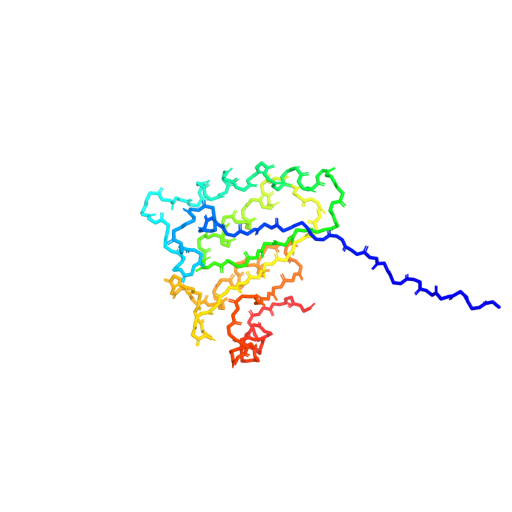-0.337 1.00 97.38 106 ILE A N 1
ATOM 812 C CA . ILE A 1 106 ? 12.065 1.208 0.910 1.00 97.38 106 ILE A CA 1
ATOM 813 C C . ILE A 1 106 ? 11.433 2.600 0.907 1.00 97.38 106 ILE A C 1
ATOM 815 O O . ILE A 1 106 ? 10.832 3.013 1.896 1.00 97.38 106 ILE A O 1
ATOM 819 N N . GLU A 1 107 ? 11.508 3.317 -0.212 1.00 97.44 107 GLU A N 1
ATOM 820 C CA . GLU A 1 107 ? 10.879 4.636 -0.326 1.00 97.44 107 GLU A CA 1
ATOM 821 C C . GLU A 1 107 ? 9.350 4.545 -0.341 1.00 97.44 107 GLU A C 1
ATOM 823 O O . GLU A 1 107 ? 8.683 5.418 0.211 1.00 97.44 107 GLU A O 1
ATOM 828 N N . CYS A 1 108 ? 8.786 3.473 -0.902 1.00 97.62 108 CYS A N 1
ATOM 829 C CA . CYS A 1 108 ? 7.353 3.194 -0.812 1.00 97.62 108 CYS A CA 1
ATOM 830 C C . CYS A 1 108 ? 6.937 2.852 0.630 1.00 97.62 108 CYS A C 1
ATOM 832 O O . CYS A 1 108 ? 5.945 3.373 1.140 1.00 97.62 108 CYS A O 1
ATOM 834 N N . ALA A 1 109 ? 7.726 2.031 1.323 1.00 97.38 109 ALA A N 1
ATOM 835 C CA . ALA A 1 109 ? 7.483 1.650 2.707 1.00 97.38 109 ALA A CA 1
ATOM 836 C C . ALA A 1 109 ? 7.541 2.850 3.656 1.00 97.38 109 ALA A C 1
ATOM 838 O O . ALA A 1 109 ? 6.713 2.944 4.553 1.00 97.38 109 ALA A O 1
ATOM 839 N N . 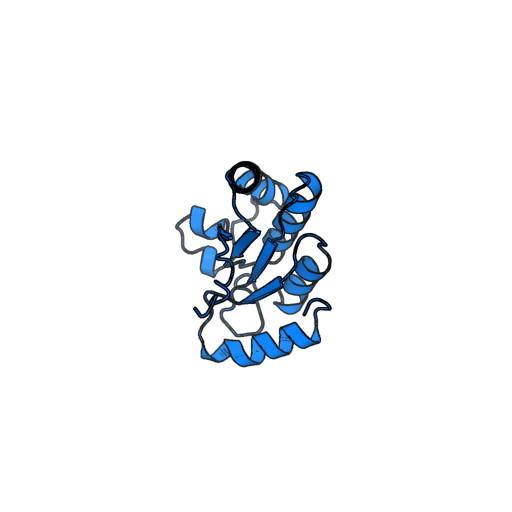LYS A 1 110 ? 8.432 3.822 3.427 1.00 97.75 110 LYS A N 1
ATOM 840 C CA . LYS A 1 110 ? 8.471 5.072 4.207 1.00 97.75 110 LYS A CA 1
ATOM 841 C C . LYS A 1 110 ? 7.196 5.909 4.077 1.00 97.75 110 LYS A C 1
ATOM 843 O O . LYS A 1 110 ? 6.801 6.544 5.051 1.00 97.75 110 LYS A O 1
ATOM 848 N N . VAL A 1 111 ? 6.534 5.895 2.915 1.00 97.94 111 VAL A N 1
ATOM 849 C CA . VAL A 1 111 ? 5.212 6.535 2.745 1.00 97.94 111 VAL A CA 1
ATOM 850 C C . VAL A 1 111 ? 4.173 5.850 3.634 1.00 97.94 111 VAL A C 1
ATOM 852 O O . VAL A 1 111 ? 3.391 6.508 4.312 1.00 97.94 111 VAL A O 1
ATOM 855 N N . ALA A 1 112 ? 4.187 4.519 3.680 1.00 97.31 112 ALA A N 1
ATOM 856 C CA . ALA A 1 112 ? 3.315 3.765 4.574 1.00 97.31 112 ALA A CA 1
ATOM 857 C C . ALA A 1 112 ? 3.685 3.978 6.059 1.00 97.31 112 ALA A C 1
ATOM 859 O O . ALA A 1 112 ? 2.806 4.069 6.916 1.00 97.31 112 ALA A O 1
ATOM 860 N N . ASP A 1 113 ? 4.976 4.100 6.382 1.00 97.31 113 ASP A N 1
ATOM 861 C CA . ASP A 1 113 ? 5.485 4.289 7.745 1.00 97.31 113 ASP A CA 1
ATOM 862 C C . ASP A 1 113 ? 5.122 5.665 8.319 1.00 97.31 113 ASP A C 1
ATOM 864 O O . ASP A 1 113 ? 4.827 5.773 9.509 1.00 97.31 113 ASP A O 1
ATOM 868 N N . SER A 1 114 ? 5.007 6.699 7.485 1.00 96.06 114 SER A N 1
ATOM 869 C CA . SER A 1 114 ? 4.565 8.025 7.933 1.00 96.06 114 SER A CA 1
ATOM 870 C C . SER A 1 114 ? 3.056 8.118 8.206 1.00 96.06 114 S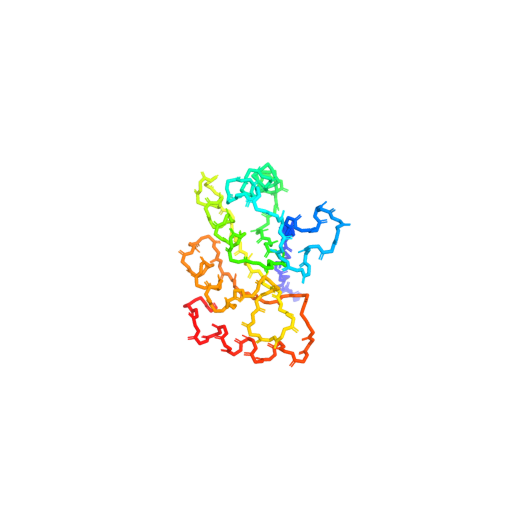ER A C 1
ATOM 872 O O . SER A 1 114 ? 2.635 8.947 9.015 1.00 96.06 114 SER A O 1
ATOM 874 N N . CYS A 1 115 ? 2.233 7.249 7.606 1.00 95.62 115 CYS A N 1
ATOM 875 C CA . CYS A 1 115 ? 0.782 7.261 7.797 1.00 95.62 115 CYS A CA 1
ATOM 876 C C . CYS A 1 115 ? 0.373 6.572 9.110 1.00 95.62 115 CYS A C 1
ATOM 878 O O . CYS A 1 115 ? 0.527 5.360 9.271 1.00 95.62 115 CYS A O 1
ATOM 880 N N . LYS A 1 116 ? -0.215 7.311 10.058 1.00 93.81 116 LYS A N 1
ATOM 881 C CA . LYS A 1 116 ? -0.583 6.779 11.391 1.00 93.81 116 LYS A CA 1
ATOM 882 C C . LYS A 1 116 ? -1.625 5.657 11.360 1.00 93.81 116 LYS A C 1
ATOM 884 O O . LYS A 1 116 ? -1.663 4.844 12.277 1.00 93.81 116 LYS A O 1
ATOM 889 N N . LYS A 1 117 ? -2.488 5.633 10.340 1.00 94.69 117 LYS A N 1
ATOM 890 C CA . LYS A 1 117 ? -3.543 4.617 10.183 1.00 94.69 117 LYS A CA 1
ATOM 891 C C . LYS A 1 117 ? -3.003 3.293 9.637 1.00 94.69 117 LYS A C 1
ATOM 893 O O . LYS A 1 117 ? -3.650 2.262 9.804 1.00 94.69 117 LYS A O 1
ATOM 898 N N . VAL A 1 118 ? -1.819 3.308 9.024 1.00 96.81 118 VAL A N 1
ATOM 899 C CA . VAL A 1 118 ? -1.136 2.098 8.569 1.00 96.81 118 VAL A CA 1
ATOM 900 C C . VAL A 1 118 ? -0.355 1.504 9.736 1.00 96.81 118 VAL A C 1
ATOM 902 O O . VAL A 1 118 ? 0.608 2.107 10.201 1.00 96.81 118 VAL A O 1
ATOM 905 N N . ILE A 1 119 ? -0.769 0.334 10.216 1.00 96.19 119 ILE A N 1
ATOM 906 C CA . ILE A 1 119 ? -0.171 -0.335 11.384 1.00 96.19 119 ILE A CA 1
ATOM 907 C C . ILE A 1 119 ? 0.827 -1.430 11.008 1.00 96.19 119 ILE A C 1
ATOM 909 O O . ILE A 1 119 ? 1.612 -1.847 11.850 1.00 96.19 119 ILE A O 1
ATOM 913 N N . ALA A 1 120 ? 0.798 -1.897 9.760 1.00 96.88 120 ALA A N 1
ATOM 914 C CA . ALA A 1 120 ? 1.685 -2.940 9.265 1.00 96.88 120 ALA A CA 1
ATOM 915 C C . ALA A 1 120 ? 2.075 -2.671 7.810 1.00 96.88 120 ALA A C 1
ATOM 917 O O . ALA A 1 120 ? 1.298 -2.117 7.026 1.00 96.88 120 ALA A O 1
ATOM 918 N N . ILE A 1 121 ? 3.292 -3.073 7.461 1.00 98.00 121 ILE A N 1
ATOM 919 C CA . ILE A 1 121 ? 3.866 -2.921 6.127 1.00 98.00 121 ILE A CA 1
ATOM 920 C C . ILE A 1 121 ? 4.459 -4.266 5.731 1.00 98.00 121 ILE A C 1
ATOM 922 O O . ILE A 1 121 ? 5.127 -4.911 6.537 1.00 98.00 121 ILE A O 1
ATOM 926 N N . GLY A 1 122 ? 4.215 -4.704 4.502 1.00 96.75 122 GLY A N 1
ATOM 927 C CA . GLY A 1 122 ? 4.684 -6.007 4.055 1.00 96.75 122 GLY A CA 1
ATOM 928 C C . GLY A 1 122 ? 4.804 -6.134 2.549 1.00 96.75 122 GLY A C 1
ATOM 929 O O . GLY A 1 122 ? 4.748 -5.153 1.806 1.00 96.75 122 GLY A O 1
ATOM 930 N N . ILE A 1 123 ? 4.968 -7.382 2.119 1.00 97.50 123 ILE A N 1
ATOM 931 C CA . ILE A 1 123 ? 5.091 -7.776 0.720 1.00 97.50 123 ILE A CA 1
ATOM 932 C C . ILE A 1 123 ? 4.104 -8.907 0.442 1.00 97.50 123 ILE A C 1
ATOM 934 O O . ILE A 1 123 ? 4.028 -9.867 1.208 1.00 97.50 123 ILE A O 1
ATOM 938 N N . ASN A 1 124 ? 3.385 -8.827 -0.674 1.00 97.25 124 ASN A N 1
ATOM 939 C CA . ASN A 1 124 ? 2.602 -9.934 -1.218 1.00 97.25 124 ASN A CA 1
ATOM 940 C C . ASN A 1 124 ? 2.840 -10.057 -2.734 1.00 97.25 124 ASN A C 1
ATOM 942 O O . ASN A 1 124 ? 3.567 -9.262 -3.333 1.00 97.25 124 ASN A O 1
ATOM 946 N N . CYS A 1 125 ? 2.281 -11.101 -3.357 1.00 94.75 125 CYS A N 1
ATOM 947 C CA . CYS A 1 125 ? 2.344 -11.312 -4.812 1.00 94.75 125 CYS A CA 1
ATOM 948 C C . CYS A 1 125 ? 3.759 -11.176 -5.413 1.00 94.75 125 CYS A C 1
ATOM 950 O O . CYS A 1 125 ? 3.926 -10.665 -6.514 1.00 94.75 125 CYS A O 1
ATOM 952 N N . THR A 1 126 ? 4.778 -11.609 -4.672 1.00 96.06 126 THR A N 1
ATOM 953 C CA . THR A 1 126 ? 6.195 -11.540 -5.051 1.00 96.06 126 THR A CA 1
ATOM 954 C C . THR A 1 126 ? 6.770 -12.951 -5.054 1.00 96.06 126 THR A C 1
ATOM 956 O O . THR A 1 126 ? 6.388 -13.780 -4.224 1.00 96.06 126 THR A O 1
ATOM 959 N N . SER A 1 127 ? 7.690 -13.246 -5.978 1.00 96.56 127 SER A N 1
ATOM 960 C CA . SER A 1 127 ? 8.350 -14.557 -6.031 1.00 96.56 127 SER A CA 1
ATOM 961 C C . SER A 1 127 ? 8.992 -14.899 -4.670 1.00 96.56 127 SER A C 1
ATOM 963 O O . SER A 1 127 ? 9.802 -14.105 -4.184 1.00 96.56 127 SER A O 1
ATOM 965 N N . PRO A 1 128 ? 8.731 -16.092 -4.085 1.00 97.31 128 PRO A N 1
ATOM 966 C CA . PRO A 1 128 ? 9.210 -16.461 -2.748 1.00 97.31 128 PRO A CA 1
ATOM 967 C C . PRO A 1 128 ? 10.717 -16.289 -2.526 1.00 97.31 128 PRO A C 1
ATOM 969 O O . PRO A 1 128 ? 11.139 -15.981 -1.416 1.00 97.31 128 PRO A O 1
ATOM 972 N N . ARG A 1 129 ? 11.526 -16.428 -3.588 1.00 97.94 129 ARG A N 1
ATOM 973 C CA . ARG A 1 129 ? 12.989 -16.262 -3.535 1.00 97.94 129 ARG A CA 1
ATOM 974 C C . ARG A 1 129 ? 13.448 -14.881 -3.042 1.00 97.94 129 ARG A C 1
ATOM 976 O O . ARG A 1 129 ? 14.564 -14.781 -2.562 1.00 97.94 129 ARG A O 1
ATOM 983 N N . PHE A 1 130 ? 12.612 -13.847 -3.177 1.00 97.94 130 PHE A N 1
ATOM 984 C CA . PHE A 1 130 ? 12.938 -12.473 -2.776 1.00 97.94 130 PHE A CA 1
ATOM 985 C C . PHE A 1 130 ? 12.386 -12.096 -1.396 1.00 97.94 130 PHE A C 1
ATOM 987 O O . PHE A 1 130 ? 12.779 -11.082 -0.830 1.00 97.94 130 PHE A O 1
ATOM 994 N N . ILE A 1 131 ? 11.463 -12.890 -0.843 1.00 97.50 131 ILE A N 1
ATOM 995 C CA . ILE A 1 131 ? 10.694 -12.502 0.348 1.00 97.50 131 ILE A CA 1
ATOM 996 C C . ILE A 1 131 ? 11.590 -12.325 1.576 1.00 97.50 131 ILE A C 1
ATOM 998 O O . ILE A 1 131 ? 11.381 -11.391 2.343 1.00 97.50 131 ILE A O 1
ATOM 1002 N N . HIS A 1 132 ? 12.591 -13.189 1.761 1.00 97.31 132 HIS A N 1
ATOM 1003 C CA . HIS A 1 132 ? 13.477 -13.120 2.925 1.00 97.31 132 HIS A CA 1
ATOM 1004 C C . HIS A 1 132 ? 14.245 -11.790 2.990 1.00 97.31 132 HIS A C 1
ATOM 1006 O O . HIS A 1 132 ? 14.145 -11.070 3.983 1.00 97.31 132 HIS A O 1
ATOM 1012 N N . ASP A 1 133 ? 14.940 -11.436 1.908 1.00 97.44 133 ASP A N 1
ATOM 1013 C CA . ASP A 1 133 ? 15.759 -10.222 1.843 1.00 97.44 133 ASP A CA 1
ATOM 1014 C C . ASP A 1 133 ? 14.903 -8.951 1.876 1.00 97.44 133 ASP A C 1
ATOM 1016 O O . ASP A 1 133 ? 15.273 -7.961 2.513 1.00 97.44 133 ASP A O 1
ATOM 1020 N N . LEU A 1 134 ? 13.717 -8.990 1.258 1.00 97.19 134 LEU A N 1
ATOM 1021 C CA . LEU A 1 134 ? 12.755 -7.893 1.320 1.00 97.19 134 LEU A CA 1
ATOM 1022 C C . LEU A 1 134 ? 12.265 -7.641 2.749 1.00 97.19 134 LEU A C 1
ATOM 1024 O O . LEU A 1 134 ? 12.237 -6.491 3.181 1.00 97.19 134 LEU A O 1
ATOM 1028 N N . ILE A 1 135 ? 11.913 -8.692 3.499 1.00 96.31 135 ILE A N 1
ATOM 1029 C CA . ILE A 1 135 ? 11.489 -8.555 4.901 1.00 96.31 135 ILE A CA 1
ATOM 1030 C C . ILE A 1 135 ? 12.612 -7.934 5.738 1.00 96.31 135 ILE A C 1
ATOM 1032 O O . ILE A 1 135 ? 12.351 -7.004 6.498 1.00 96.31 135 ILE A O 1
ATOM 1036 N N . ILE A 1 136 ? 13.857 -8.399 5.580 1.00 96.31 136 ILE A N 1
ATOM 1037 C CA . ILE A 1 136 ? 15.011 -7.829 6.295 1.00 96.31 136 ILE A CA 1
ATOM 1038 C C . ILE A 1 136 ? 15.174 -6.345 5.958 1.00 96.31 136 ILE A C 1
ATOM 1040 O O . ILE A 1 136 ? 15.333 -5.520 6.857 1.00 96.31 136 ILE A O 1
ATOM 1044 N N . SER A 1 137 ? 15.096 -6.002 4.673 1.00 95.62 137 SER A N 1
ATOM 1045 C CA . SER A 1 137 ? 15.258 -4.626 4.201 1.00 95.62 137 SER A CA 1
ATOM 1046 C C . SER A 1 137 ? 14.163 -3.705 4.749 1.00 95.62 137 SER A C 1
ATOM 1048 O O . SER A 1 137 ? 14.454 -2.591 5.181 1.00 95.62 137 SER A O 1
ATOM 1050 N N . LEU A 1 138 ? 12.911 -4.177 4.787 1.00 95.81 138 LEU A N 1
ATOM 1051 C CA . LEU A 1 138 ? 11.794 -3.436 5.372 1.00 95.81 138 LEU A CA 1
ATOM 1052 C C . LEU A 1 138 ? 11.998 -3.203 6.870 1.00 95.81 138 LEU A C 1
ATOM 1054 O O . LEU A 1 138 ? 11.925 -2.057 7.303 1.00 95.81 138 LEU A O 1
ATOM 1058 N N . LEU A 1 139 ? 12.327 -4.247 7.640 1.00 94.75 139 LEU A N 1
ATOM 1059 C CA . LEU A 1 139 ? 12.544 -4.154 9.092 1.00 94.75 139 LEU A CA 1
ATOM 1060 C C . LEU A 1 139 ? 13.652 -3.165 9.486 1.00 94.75 139 LEU A C 1
ATOM 1062 O O . LEU A 1 139 ? 13.622 -2.617 10.583 1.00 94.75 139 LEU A O 1
ATOM 1066 N N . GLN A 1 140 ? 14.634 -2.936 8.612 1.00 93.00 140 GLN A N 1
ATOM 1067 C CA . GLN A 1 140 ? 15.708 -1.964 8.841 1.00 93.00 140 GLN A CA 1
ATOM 1068 C C . GLN A 1 140 ? 15.301 -0.518 8.530 1.00 93.00 140 GLN A C 1
ATOM 1070 O O . GLN A 1 140 ? 15.971 0.411 8.979 1.00 93.00 140 GLN A O 1
ATOM 1075 N N . ALA A 1 141 ? 14.247 -0.316 7.738 1.00 90.69 141 ALA A N 1
ATOM 1076 C CA . ALA A 1 141 ? 13.914 0.982 7.164 1.00 90.69 141 ALA A CA 1
ATOM 1077 C C . ALA A 1 141 ? 12.647 1.637 7.728 1.00 90.69 141 ALA A C 1
ATOM 1079 O O . ALA A 1 141 ? 12.459 2.838 7.521 1.00 90.69 141 ALA A O 1
ATOM 1080 N N . ILE A 1 142 ? 11.782 0.870 8.394 1.00 91.75 142 ILE A N 1
ATOM 1081 C CA . ILE A 1 142 ? 10.517 1.351 8.964 1.00 91.75 142 ILE A CA 1
ATOM 1082 C C . ILE A 1 142 ? 10.554 1.298 10.490 1.00 91.75 142 ILE A C 1
ATOM 1084 O O . ILE A 1 142 ? 11.256 0.479 11.082 1.00 91.75 142 ILE A O 1
ATOM 1088 N N . ASN A 1 143 ? 9.778 2.168 11.133 1.00 86.88 143 ASN A N 1
ATOM 1089 C CA . ASN A 1 143 ? 9.692 2.213 12.592 1.00 86.88 143 ASN A CA 1
ATOM 1090 C C . ASN A 1 143 ? 8.598 1.289 13.147 1.00 86.88 143 ASN A C 1
ATOM 1092 O O . ASN A 1 143 ? 8.618 0.954 14.331 1.00 86.88 143 ASN A O 1
ATOM 1096 N N . LYS A 1 144 ? 7.632 0.898 12.310 1.00 78.69 144 LYS A N 1
ATOM 1097 C CA . LYS A 1 144 ? 6.544 -0.019 12.670 1.00 78.69 144 LYS A CA 1
ATOM 1098 C C . LYS A 1 144 ? 7.042 -1.468 12.725 1.00 78.69 144 LYS A C 1
ATOM 1100 O O . LYS A 1 144 ? 7.639 -1.944 11.762 1.00 78.69 144 LYS A O 1
ATOM 1105 N N . GLN A 1 145 ? 6.778 -2.151 13.843 1.00 56.62 145 GLN A N 1
ATOM 1106 C CA . GLN A 1 145 ? 7.091 -3.568 14.084 1.00 56.62 145 GLN A CA 1
ATOM 1107 C C . GLN A 1 145 ? 5.833 -4.346 14.454 1.00 56.62 145 GLN A C 1
ATOM 1109 O O . GLN A 1 145 ? 5.035 -3.805 15.255 1.00 56.62 145 GLN A O 1
#

Secondary structure (DSSP, 8-state):
-----PPPP--EEEEE-HHHHHTSSTTTT----TT--HHHHHHHHHHHHHHHHHTT-SEEEEEEE-SHHHHHHHHHHHHHTT--S-EEEEE--SSSSB-TTS-BHHHHHHHHHH-TTEEEEEE-SS-HHHHHHHHHHHHHH-S--

Organism: NCBI:txid228776

Sequence (145 aa):
MHQGFLRPVLVAASVGSYGAYLADGSEYSGIYGDSVSKKTLKDFQRRRVQILTKFGADLIAFETIPNKLEAEAYADLLEEEGIDIPAWFAFTSTDGVTVPRGDSIIECAKVADSCKKVIAIGINCTSPRFIHDLIISLLQAINKQ

Nearest PDB structures (foldseek):
  3bof-assembly1_B  TM=7.567E-01  e=9.312E-03  Thermotoga maritima
  1q7q-assembly2_B  TM=7.770E-01  e=3.332E-02  Thermotoga maritima
  3bol-assembly1_A  TM=7.585E-01  e=5.915E-02  Thermotoga maritima
  3e0l-assembly1_B  TM=5.452E-01  e=1.762E-02  Homo sapiens
  1dvj-assembly2_C  TM=6.299E-01  e=4.300E-02  Methanothermobacter thermautotrophicus

Mean predicted aligned error: 4.64 Å

Solvent-accessible surface area (backbone atoms only — n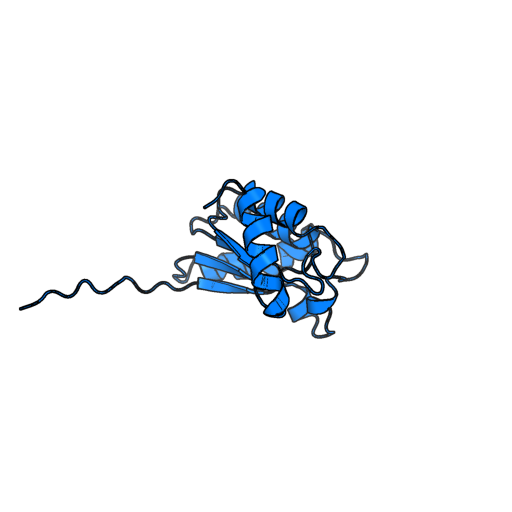ot comparable to full-atom values): 8169 Å² total; per-residue (Å²): 134,86,82,72,82,76,75,85,85,82,46,67,40,79,41,69,36,70,28,64,74,68,71,75,60,23,46,67,37,36,61,81,56,94,84,63,44,51,64,54,56,26,63,66,46,45,65,55,54,62,47,46,65,71,72,73,37,63,27,38,33,39,31,42,38,18,35,47,61,57,49,50,18,51,44,52,43,46,64,75,69,63,57,88,54,44,28,33,45,21,32,21,35,84,79,52,61,29,14,44,54,63,41,49,43,64,65,37,46,44,50,47,56,71,31,84,52,41,66,46,76,52,74,38,92,44,64,74,91,32,49,65,64,39,51,54,55,44,65,75,68,44,87,72,125